Protein AF-A0A316PFB1-F1 (afdb_monomer)

Foldseek 3Di:
DDDFDKDKDFLVNDDPVRLVVVLVCCCVPVVDDSVVDDSNGDIDIGGDDPVVLLVLLVLLLVLLVVCCVDPVQVVQKWFWDQDPPRAIETEPDPDPPPDPDGDIFGWADLVVSCVSSVHDSVVSVVCVVQVLFRWHWHPPPPDTDIITTSVVSSVSSVCVSVVVDDGDDPD

Secondary structure (DSSP, 8-state):
-PPPPEEEEEGGGS-HHHHHHHHHHHHHHH---GGGS-GGG-EEEEEPP-HHHHHHHHHHHHHHHHHHHSGGGGGGEEEEEE-GGG-EEEES-S--TT-SSPEEEEEE-HHHHHHHHT--HHHHHHHHHTT-S-EEEE--TTS--EEEEHHHHHHHHHHHHHT--------

pLDDT: mean 78.07, std 15.62, range [34.88, 95.88]

Structure (mmCIF, N/CA/C/O backbone):
data_AF-A0A316PFB1-F1
#
_entry.id   AF-A0A316PFB1-F1
#
loop_
_atom_site.group_PDB
_atom_site.id
_atom_site.type_symbol
_atom_site.label_atom_id
_atom_site.label_alt_id
_atom_site.label_comp_id
_atom_site.label_asym_id
_atom_site.label_entity_id
_atom_site.label_seq_id
_atom_site.pdbx_PDB_ins_code
_atom_site.Cartn_x
_atom_site.Cartn_y
_atom_site.Cartn_z
_atom_site.occupancy
_atom_site.B_iso_or_equiv
_atom_site.auth_seq_id
_atom_site.auth_comp_id
_atom_site.auth_asym_id
_atom_site.auth_atom_id
_atom_site.pdbx_PDB_model_num
ATOM 1 N N . MET A 1 1 ? -13.666 -14.701 2.807 1.00 37.56 1 MET A N 1
ATOM 2 C CA . MET A 1 1 ? -13.358 -13.305 3.207 1.00 37.56 1 MET A CA 1
ATOM 3 C C . MET A 1 1 ? -12.615 -13.314 4.540 1.00 37.56 1 MET A C 1
ATOM 5 O O . MET A 1 1 ? -13.132 -13.877 5.495 1.00 37.56 1 MET A O 1
ATOM 9 N N . GLY A 1 2 ? -11.394 -12.777 4.620 1.00 43.19 2 GLY A N 1
ATOM 10 C CA . GLY A 1 2 ? -10.602 -12.813 5.860 1.00 43.19 2 GLY A CA 1
ATOM 11 C C . GLY A 1 2 ? -11.183 -11.894 6.939 1.00 43.19 2 GLY A C 1
ATOM 12 O O . GLY A 1 2 ? -11.304 -10.692 6.710 1.00 43.19 2 GLY A O 1
ATOM 13 N N . ARG A 1 3 ? -11.545 -12.449 8.106 1.00 51.62 3 ARG A N 1
ATOM 14 C CA . ARG A 1 3 ? -12.039 -11.681 9.262 1.00 51.62 3 ARG A CA 1
ATOM 15 C C . ARG A 1 3 ? -10.958 -10.694 9.717 1.00 51.62 3 ARG A C 1
ATOM 17 O O . ARG A 1 3 ? -9.874 -11.101 10.130 1.00 51.62 3 ARG A O 1
ATOM 24 N N . TYR A 1 4 ? -11.234 -9.394 9.622 1.00 56.56 4 TYR A N 1
ATOM 25 C CA . TYR A 1 4 ? -10.352 -8.379 10.194 1.00 56.56 4 TYR A CA 1
ATOM 26 C C . TYR A 1 4 ? -10.370 -8.494 11.720 1.00 56.56 4 TYR A C 1
ATOM 28 O O . TYR A 1 4 ? -11.440 -8.595 12.317 1.00 56.56 4 TYR A O 1
ATOM 36 N N . LYS A 1 5 ? -9.190 -8.469 12.349 1.00 69.62 5 LYS A N 1
ATOM 37 C CA . LYS A 1 5 ? -9.093 -8.319 13.803 1.00 69.62 5 LYS A CA 1
ATOM 38 C C . LYS A 1 5 ? -9.342 -6.851 14.149 1.00 69.62 5 LYS A C 1
ATOM 40 O O . LYS A 1 5 ? -8.647 -5.972 13.637 1.00 69.62 5 LYS A O 1
ATOM 45 N N . PHE A 1 6 ? -10.343 -6.606 14.978 1.00 78.75 6 PHE A N 1
ATOM 46 C CA . PHE A 1 6 ? -10.629 -5.300 15.558 1.00 78.75 6 PHE A CA 1
ATOM 47 C C . PHE A 1 6 ? -10.306 -5.357 17.042 1.00 78.75 6 PHE A C 1
ATOM 49 O O . PHE A 1 6 ? -10.546 -6.386 17.672 1.00 78.75 6 PHE A O 1
ATOM 56 N N . ASP A 1 7 ? -9.788 -4.255 17.562 1.00 79.75 7 ASP A N 1
ATOM 57 C CA . ASP A 1 7 ? -9.871 -3.963 18.984 1.00 79.75 7 ASP A CA 1
ATOM 58 C C . ASP A 1 7 ? -11.158 -3.188 19.236 1.00 79.75 7 ASP A C 1
ATOM 60 O O . ASP A 1 7 ? -11.578 -2.375 18.403 1.00 79.75 7 ASP A O 1
ATOM 64 N N . LYS A 1 8 ? -11.803 -3.503 20.355 1.00 82.69 8 LYS A N 1
ATOM 65 C CA . LYS A 1 8 ? -12.997 -2.816 20.830 1.00 82.69 8 LYS A CA 1
ATOM 66 C C . LYS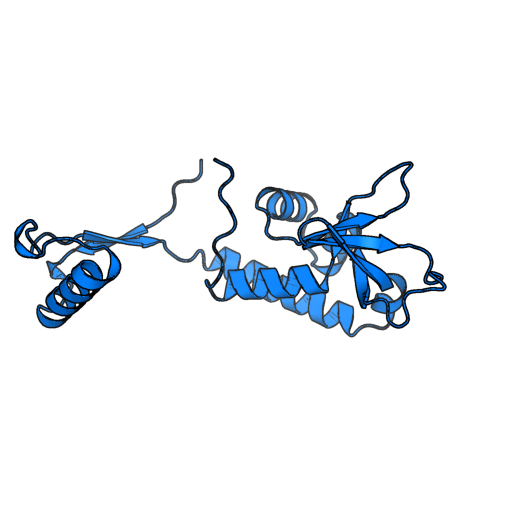 A 1 8 ? -12.623 -2.011 22.061 1.00 82.69 8 LYS A C 1
ATOM 68 O O . LYS A 1 8 ? -11.915 -2.527 22.923 1.00 82.69 8 LYS A O 1
ATOM 73 N N . PHE A 1 9 ? -13.110 -0.785 22.117 1.00 83.56 9 PHE A N 1
ATOM 74 C CA . PHE A 1 9 ? -12.953 0.116 23.244 1.00 83.56 9 PHE A CA 1
ATOM 75 C C . PHE A 1 9 ? -14.350 0.602 23.610 1.00 83.56 9 PHE A C 1
ATOM 77 O O . PHE A 1 9 ? -14.932 1.409 22.882 1.00 83.56 9 PHE A O 1
ATOM 84 N N . GLY A 1 10 ? -14.905 0.041 24.681 1.00 82.81 10 GLY A N 1
ATOM 85 C CA . GLY A 1 10 ? -16.161 0.508 25.251 1.00 82.81 10 GLY A CA 1
ATOM 86 C C . GLY A 1 10 ? -16.004 1.851 25.968 1.00 82.81 10 GLY A C 1
ATOM 87 O O . GLY A 1 10 ? -14.887 2.280 26.285 1.00 82.81 10 GLY A O 1
ATOM 88 N N . GLY A 1 11 ? -17.134 2.520 26.201 1.00 79.25 11 GLY A N 1
ATOM 89 C CA . GLY A 1 11 ? -17.213 3.814 26.875 1.00 79.25 11 GLY A CA 1
ATOM 90 C C . GLY A 1 11 ? -16.593 3.796 28.270 1.00 79.25 11 GLY A C 1
ATOM 91 O O . GLY A 1 11 ? -16.039 4.802 28.697 1.00 79.25 11 GLY A O 1
ATOM 92 N N . GLU A 1 12 ? -16.571 2.637 28.930 1.00 81.75 12 GLU A N 1
ATOM 93 C CA . GLU A 1 12 ? -15.932 2.419 30.229 1.00 81.75 12 GLU A CA 1
ATOM 94 C C . GLU A 1 12 ? -14.414 2.670 30.231 1.00 81.75 12 GLU A C 1
ATOM 96 O O . GLU A 1 12 ? -13.839 2.948 31.281 1.00 81.75 12 GLU A O 1
ATOM 101 N N . TYR A 1 13 ? -13.756 2.607 29.068 1.00 84.25 13 TYR A N 1
ATOM 102 C CA . TYR A 1 13 ? -12.321 2.883 28.928 1.00 84.25 13 TYR A CA 1
ATOM 103 C C . TYR A 1 13 ? -12.017 4.329 28.517 1.00 84.25 13 TYR A C 1
ATOM 105 O O . TYR A 1 13 ? -10.848 4.694 28.373 1.00 84.25 13 TYR A O 1
ATOM 113 N N . LEU A 1 14 ? -13.042 5.150 28.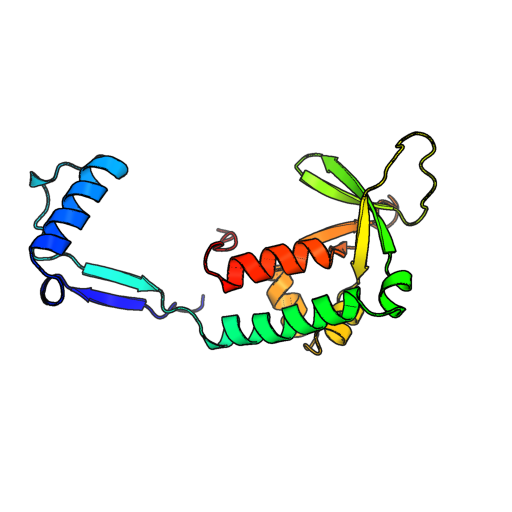277 1.00 85.06 14 LEU A N 1
ATOM 114 C CA . LEU A 1 14 ? -12.902 6.522 27.804 1.00 85.06 14 LEU A CA 1
ATOM 115 C C . LEU A 1 14 ? -13.251 7.503 28.920 1.00 85.06 14 LEU A C 1
ATOM 117 O O . LEU A 1 14 ? -14.213 7.321 29.660 1.00 85.06 14 LEU A O 1
ATOM 121 N N . SER A 1 15 ? -12.493 8.595 29.019 1.00 89.19 15 SER A N 1
ATOM 122 C CA . SER A 1 15 ? -12.863 9.675 29.930 1.00 89.19 15 SER A CA 1
ATOM 123 C C . SER A 1 15 ? -14.144 10.367 29.456 1.00 89.19 15 SER A C 1
ATOM 125 O O . SER A 1 15 ? -14.407 10.480 28.256 1.00 89.19 15 SER A O 1
ATOM 127 N N . GLU A 1 16 ? -14.907 10.928 30.392 1.00 88.81 16 GLU A N 1
ATOM 128 C CA . GLU A 1 16 ? -16.120 11.689 30.075 1.00 88.81 16 GLU A CA 1
ATOM 129 C C . GLU A 1 16 ? -15.839 12.848 29.099 1.00 88.81 16 GLU A C 1
ATOM 131 O O . GLU A 1 16 ? -16.623 13.118 28.187 1.00 88.81 16 GLU A O 1
ATOM 136 N N . SER A 1 17 ? -14.683 13.508 29.237 1.00 91.56 17 SER A N 1
ATOM 137 C CA . SER A 1 17 ? -14.243 14.565 28.320 1.00 91.56 17 SER A CA 1
ATOM 138 C C . SER A 1 17 ? -14.012 14.046 26.897 1.00 91.56 17 SER A C 1
ATOM 140 O O . SER A 1 17 ? -14.364 14.726 25.932 1.00 91.56 17 SER A O 1
ATOM 142 N N . THR A 1 18 ? -13.497 12.823 26.758 1.00 89.94 18 THR A N 1
ATOM 143 C CA . THR A 1 18 ? -13.283 12.162 25.465 1.00 89.94 18 THR A CA 1
ATOM 144 C C . THR A 1 18 ? -14.614 11.796 24.817 1.00 89.94 18 THR A C 1
ATOM 146 O O . THR A 1 18 ? -14.823 12.096 23.643 1.00 89.94 18 THR A O 1
ATOM 149 N N . ILE A 1 19 ? -15.549 11.225 25.583 1.00 90.25 19 ILE A N 1
ATOM 150 C CA . ILE A 1 19 ? -16.898 10.895 25.100 1.00 90.25 19 ILE A CA 1
ATOM 151 C C . ILE A 1 19 ? -17.621 12.166 24.627 1.00 90.25 19 ILE A C 1
ATOM 153 O O . ILE A 1 19 ? -18.188 12.183 23.533 1.00 90.25 19 ILE A O 1
ATOM 157 N N . LYS A 1 20 ? -17.540 13.265 25.394 1.00 90.12 20 LYS A N 1
ATOM 158 C CA .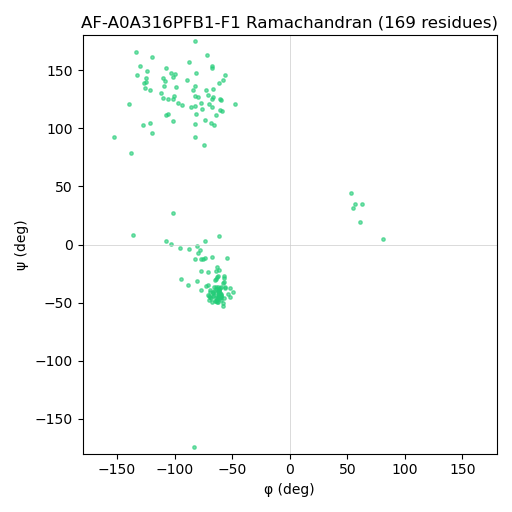 LYS A 1 20 ? -18.093 14.574 24.997 1.00 90.12 20 LYS A CA 1
ATOM 159 C C . LYS A 1 20 ? -17.467 15.097 23.701 1.00 90.12 20 LYS A C 1
ATOM 161 O O . LYS A 1 20 ? -18.198 15.601 22.849 1.00 90.12 20 LYS A O 1
ATOM 166 N N . GLY A 1 21 ? -16.150 14.962 23.543 1.00 91.38 21 GLY A N 1
ATOM 167 C CA . GLY A 1 21 ? -15.435 15.364 22.330 1.00 91.38 21 GLY A CA 1
ATOM 168 C C . GLY A 1 21 ? -15.865 14.569 21.097 1.00 91.38 21 GLY A C 1
ATOM 169 O O . GLY A 1 21 ? -16.189 15.159 20.069 1.00 91.38 21 GLY A O 1
ATOM 170 N N . ILE A 1 22 ? -15.949 13.241 21.219 1.00 90.12 22 ILE A N 1
ATOM 171 C CA . ILE A 1 22 ? -16.403 12.356 20.137 1.00 90.12 22 ILE A CA 1
ATOM 172 C C . ILE A 1 22 ? -17.848 12.677 19.748 1.00 90.12 22 ILE A C 1
ATOM 174 O O . ILE A 1 22 ? -18.150 12.806 18.563 1.00 90.12 22 ILE A O 1
ATOM 178 N N . ALA A 1 23 ? -18.736 12.851 20.730 1.00 89.75 23 ALA A N 1
ATOM 179 C CA . ALA A 1 23 ? -20.127 13.204 20.476 1.00 89.75 23 ALA A CA 1
ATOM 180 C C . ALA A 1 23 ? -20.249 14.537 19.723 1.00 89.75 23 ALA A C 1
ATOM 182 O O . ALA A 1 23 ? -20.991 14.620 18.745 1.00 89.75 23 ALA A O 1
ATOM 183 N N . ALA A 1 24 ? -19.505 15.566 20.142 1.00 90.75 24 ALA A N 1
ATOM 184 C CA . ALA A 1 24 ? -19.508 16.871 19.482 1.00 90.75 24 ALA A CA 1
ATOM 185 C C . ALA A 1 24 ? -19.017 16.787 18.028 1.00 90.75 24 ALA A C 1
ATOM 187 O O . ALA A 1 24 ? -19.644 17.362 17.136 1.00 90.75 24 ALA A O 1
ATOM 188 N N . ASP A 1 25 ? -17.940 16.036 17.780 1.00 92.56 25 ASP A N 1
ATOM 189 C CA . ASP A 1 25 ? -17.394 15.854 16.435 1.00 92.56 25 ASP A CA 1
ATOM 190 C C . ASP A 1 25 ? -18.366 15.096 15.519 1.00 92.56 25 ASP A C 1
ATOM 192 O O . ASP A 1 25 ? -18.625 15.525 14.395 1.00 92.56 25 ASP A O 1
ATOM 196 N N . LEU A 1 26 ? -18.994 14.026 16.018 1.00 90.06 26 LEU A N 1
ATOM 197 C CA . LEU A 1 26 ? -19.996 13.277 15.258 1.00 90.06 26 LEU A CA 1
ATOM 198 C C . LEU A 1 26 ? -21.253 14.106 14.976 1.00 90.06 26 LEU A C 1
ATOM 200 O O . LEU A 1 26 ? -21.766 14.055 13.862 1.00 90.06 26 LEU A O 1
ATOM 204 N N . CYS A 1 27 ? -21.736 14.909 15.928 1.00 89.31 27 CYS A N 1
ATOM 205 C CA . CYS A 1 27 ? -22.876 15.799 15.680 1.00 89.31 27 CYS A CA 1
ATOM 206 C C . CYS A 1 27 ? -22.568 16.797 14.558 1.00 89.31 27 CYS A C 1
ATOM 208 O O . CYS A 1 27 ? -23.402 17.015 13.681 1.00 89.31 27 CYS A O 1
ATOM 210 N N . LYS A 1 28 ? -21.349 17.352 14.548 1.00 90.38 28 LYS A N 1
ATOM 211 C CA . LYS A 1 28 ? -20.898 18.306 13.530 1.00 90.38 28 LYS A CA 1
ATOM 212 C C . LYS A 1 28 ? -20.689 17.655 12.160 1.00 90.38 28 LYS A C 1
ATOM 214 O O . LYS A 1 28 ? -21.140 18.193 11.155 1.00 90.38 28 LYS A O 1
ATOM 219 N N . ASN A 1 29 ? -19.993 16.520 12.114 1.00 91.38 29 ASN A N 1
ATOM 220 C CA . ASN A 1 29 ? -19.501 15.934 10.863 1.00 91.38 29 ASN A CA 1
ATOM 221 C C . ASN A 1 29 ? -20.445 14.878 10.270 1.00 91.38 29 ASN A C 1
ATOM 223 O O . ASN A 1 29 ? -20.472 14.699 9.055 1.00 91.38 29 ASN A O 1
ATOM 227 N N . ALA A 1 30 ? -21.205 14.169 11.107 1.00 85.50 30 ALA A N 1
ATOM 228 C CA . ALA A 1 30 ? -22.156 13.1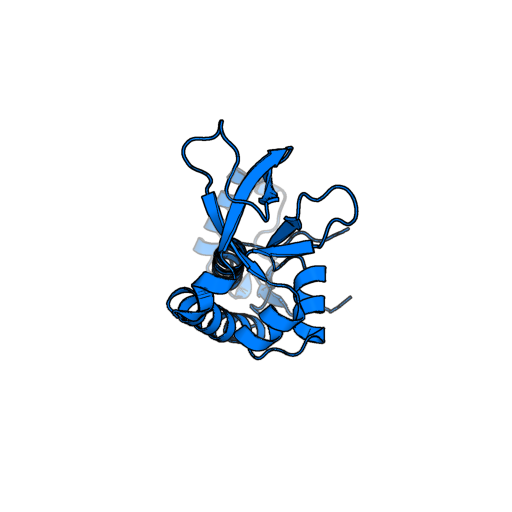39 10.684 1.00 85.50 30 ALA A CA 1
ATOM 229 C C . ALA A 1 30 ? -23.620 13.613 10.719 1.00 85.50 30 ALA A C 1
ATOM 231 O O . ALA A 1 30 ? -24.507 12.838 10.371 1.00 85.50 30 ALA A O 1
ATOM 232 N N . ASN A 1 31 ? -23.869 14.871 11.109 1.00 84.69 31 ASN A N 1
ATOM 233 C CA . ASN A 1 31 ? -25.195 15.496 11.173 1.00 84.69 31 ASN A CA 1
ATOM 234 C C . ASN A 1 31 ? -26.219 14.679 11.986 1.00 84.69 31 ASN A C 1
ATOM 236 O O . ASN A 1 31 ? -27.356 14.466 11.564 1.00 84.69 31 ASN A O 1
ATOM 240 N N . ILE A 1 32 ? -25.792 14.181 13.147 1.00 86.88 32 ILE A N 1
ATOM 241 C CA . ILE A 1 32 ? -26.645 13.422 14.066 1.00 86.88 32 ILE A CA 1
ATOM 242 C C . ILE A 1 32 ? -27.082 14.288 15.247 1.00 86.88 32 ILE A C 1
ATOM 244 O O . ILE A 1 32 ? -26.338 15.148 15.718 1.00 86.88 32 ILE A O 1
ATOM 248 N N . ASN A 1 33 ? -28.285 14.036 15.763 1.00 87.38 33 ASN A N 1
ATOM 249 C CA . ASN A 1 33 ? -28.766 14.700 16.969 1.00 87.38 33 ASN A CA 1
ATOM 250 C C . ASN A 1 33 ? -28.213 13.995 18.215 1.00 87.38 33 ASN A C 1
ATOM 252 O O . ASN A 1 33 ? -28.521 12.830 18.466 1.00 87.38 33 ASN A O 1
ATOM 256 N N . ARG A 1 34 ? -27.442 14.729 19.023 1.00 82.88 34 ARG A N 1
ATOM 257 C CA . ARG A 1 34 ? -26.816 14.236 20.257 1.00 82.88 34 ARG A CA 1
ATOM 258 C C . ARG A 1 34 ? -27.792 13.563 21.221 1.00 82.88 34 ARG A C 1
ATOM 260 O O . ARG A 1 34 ? -27.407 12.600 21.873 1.00 82.88 34 ARG A O 1
ATOM 267 N N . TYR A 1 35 ? -29.012 14.075 21.339 1.00 87.12 35 TYR A N 1
ATOM 268 C CA . TYR A 1 35 ? -29.967 13.647 22.366 1.00 87.12 35 TYR A CA 1
ATOM 269 C C . TYR A 1 35 ? -30.683 12.332 22.036 1.00 87.12 35 TYR A C 1
ATOM 271 O O . TYR A 1 35 ? -31.394 11.803 22.880 1.00 87.12 35 TYR A O 1
ATOM 279 N N . LEU A 1 36 ? -30.498 11.796 20.826 1.00 89.06 36 LEU A N 1
ATOM 280 C CA . LEU A 1 36 ? -31.111 10.534 20.403 1.00 89.06 36 LEU A CA 1
ATOM 281 C C . LEU A 1 36 ? -30.280 9.298 20.770 1.00 89.06 36 LEU A C 1
ATOM 283 O O . LEU A 1 36 ? -30.712 8.177 20.507 1.00 89.06 36 LEU A O 1
ATOM 287 N N . TYR A 1 37 ? -29.090 9.488 21.342 1.00 86.75 37 TYR A N 1
ATOM 288 C CA . TYR A 1 37 ? -28.141 8.411 21.602 1.00 86.75 37 TYR A CA 1
ATOM 289 C C . TYR A 1 37 ? -27.707 8.399 23.062 1.00 86.75 37 TYR A C 1
ATOM 291 O O . TYR A 1 37 ? -27.415 9.444 23.648 1.00 86.75 37 TYR A O 1
ATOM 299 N N . ASP A 1 38 ? -27.604 7.195 23.618 1.00 87.06 38 ASP A N 1
ATOM 300 C CA . ASP A 1 38 ? -26.937 6.971 24.891 1.00 87.06 38 ASP A CA 1
ATOM 301 C C . ASP A 1 38 ? -25.423 6.860 24.666 1.00 87.06 38 ASP A C 1
ATOM 303 O O . ASP A 1 38 ? -24.900 5.856 24.176 1.00 87.06 38 ASP A O 1
ATOM 307 N N . TRP A 1 39 ? -24.714 7.932 2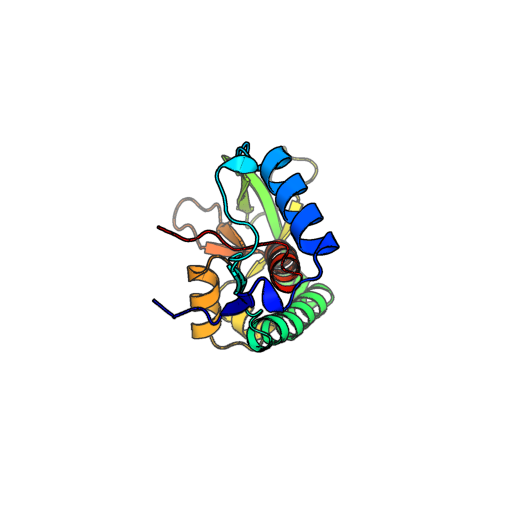5.011 1.00 85.81 39 TRP A N 1
ATOM 308 C CA . TRP A 1 39 ? -23.264 8.025 24.861 1.00 85.81 39 TRP A CA 1
ATOM 309 C C . TRP A 1 39 ? -22.491 7.219 25.911 1.00 85.81 39 TRP A C 1
ATOM 311 O O . TRP A 1 39 ? -21.288 7.022 25.734 1.00 85.81 39 TRP A O 1
ATOM 321 N N . ALA A 1 40 ? -23.148 6.733 26.972 1.00 80.56 40 ALA A N 1
ATOM 322 C CA . ALA A 1 40 ? -22.519 5.863 27.964 1.00 80.56 40 ALA A CA 1
ATOM 323 C C . ALA A 1 40 ? -22.235 4.458 27.402 1.00 80.56 40 ALA A C 1
ATOM 325 O O . ALA A 1 40 ? -21.312 3.789 27.859 1.00 80.56 40 ALA A O 1
ATOM 326 N N . VAL A 1 41 ? -22.968 4.032 26.364 1.00 84.31 41 VAL A N 1
ATOM 327 C CA . VAL A 1 41 ? -22.850 2.699 25.735 1.00 84.31 41 VAL A CA 1
ATOM 328 C C . VAL A 1 41 ? -22.054 2.754 24.417 1.00 84.31 41 VAL A C 1
ATOM 330 O O . VAL A 1 41 ? -22.242 1.952 23.501 1.00 84.31 41 VAL A O 1
ATOM 333 N N . LEU A 1 42 ? -21.155 3.731 24.282 1.00 85.88 42 LEU A N 1
ATOM 334 C CA . LEU A 1 42 ? -20.349 3.924 23.077 1.00 85.88 42 LEU A CA 1
ATOM 335 C C . LEU A 1 42 ? -19.337 2.772 22.885 1.00 85.88 42 LEU A C 1
ATOM 337 O O . LEU A 1 42 ? -18.438 2.601 23.698 1.00 85.88 42 LEU A O 1
ATOM 341 N N . ASP A 1 43 ? -19.433 2.019 21.781 1.00 87.00 43 ASP A N 1
ATOM 342 C CA . ASP A 1 43 ? -18.446 0.993 21.376 1.00 87.00 43 ASP A CA 1
ATOM 343 C C . ASP A 1 43 ? -17.636 1.487 20.169 1.00 87.00 43 ASP A C 1
ATOM 345 O O . ASP A 1 43 ? -18.155 1.606 19.052 1.00 87.00 43 ASP A O 1
ATOM 349 N N . ILE A 1 44 ? -16.345 1.755 20.375 1.00 86.50 44 ILE A N 1
ATOM 350 C CA . ILE A 1 44 ? -15.424 2.145 19.306 1.00 86.50 44 ILE A CA 1
ATOM 351 C C . ILE A 1 44 ? -14.650 0.924 18.829 1.00 86.50 44 ILE A C 1
ATOM 353 O O . ILE A 1 44 ? -13.893 0.295 19.568 1.00 86.50 44 ILE A O 1
ATOM 357 N N . ARG A 1 45 ? -14.767 0.631 17.531 1.00 85.19 45 ARG A N 1
ATOM 358 C CA . ARG A 1 45 ? -14.040 -0.469 16.890 1.00 85.19 45 ARG A CA 1
ATOM 359 C C . ARG A 1 45 ? -12.910 0.056 16.032 1.00 85.19 45 ARG A C 1
ATOM 361 O O . ARG A 1 45 ? -13.140 0.624 14.964 1.00 85.19 45 ARG A O 1
ATOM 368 N N . VAL A 1 46 ? -11.679 -0.221 16.445 1.00 76.56 46 VAL A N 1
ATOM 369 C CA . VAL A 1 46 ? -10.483 0.147 15.686 1.00 76.56 46 VAL A CA 1
ATOM 370 C C . VAL A 1 46 ? -9.904 -1.098 15.040 1.00 76.56 46 VAL A C 1
ATOM 372 O O . VAL A 1 46 ? -9.617 -2.108 15.680 1.00 76.56 46 VAL A O 1
ATOM 375 N N . LYS A 1 47 ? -9.724 -1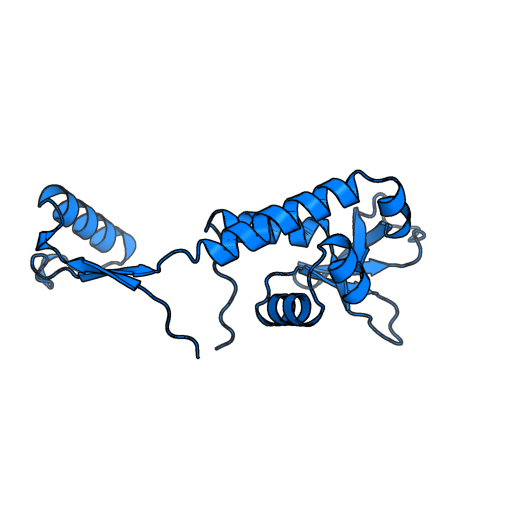.053 13.723 1.00 76.69 47 LYS A N 1
ATOM 376 C CA . LYS A 1 47 ? -9.096 -2.155 12.998 1.00 76.69 47 LYS A CA 1
ATOM 377 C C . LYS A 1 47 ? -7.627 -2.254 13.399 1.00 76.69 47 LYS A C 1
ATOM 379 O O . LYS A 1 47 ? -6.880 -1.295 13.202 1.00 76.69 47 LYS A O 1
ATOM 384 N N . ARG A 1 48 ? -7.179 -3.429 13.860 1.00 65.88 48 ARG A N 1
ATOM 385 C CA . ARG A 1 48 ? -5.753 -3.647 14.130 1.00 65.88 48 ARG A CA 1
ATOM 386 C C . ARG A 1 48 ? -4.956 -3.452 12.849 1.00 65.88 48 ARG A C 1
ATOM 388 O O . ARG A 1 48 ? -5.189 -4.118 11.834 1.00 65.88 48 ARG A O 1
ATOM 395 N N . ALA A 1 49 ? -3.973 -2.560 12.909 1.00 61.34 49 ALA A N 1
ATOM 396 C CA . ALA A 1 49 ? -2.981 -2.444 11.859 1.00 61.34 49 ALA A CA 1
ATOM 397 C C . ALA A 1 49 ? -2.226 -3.775 11.739 1.00 61.34 49 ALA A C 1
ATOM 399 O O . ALA A 1 49 ? -1.658 -4.280 12.708 1.00 61.34 49 ALA A O 1
ATOM 400 N N . HIS A 1 50 ? -2.197 -4.361 10.541 1.00 65.00 50 HIS A N 1
ATOM 401 C CA . HIS A 1 50 ? -1.467 -5.602 10.309 1.00 65.00 50 HIS A CA 1
ATOM 402 C C . HIS A 1 50 ? 0.042 -5.296 10.275 1.00 65.00 50 HIS A C 1
ATOM 404 O O . HIS A 1 50 ? 0.611 -5.076 9.204 1.00 65.00 50 HIS A O 1
ATOM 410 N N . LYS A 1 51 ? 0.701 -5.263 11.446 1.00 57.69 51 LYS A N 1
ATOM 411 C CA . LYS A 1 51 ? 2.132 -4.914 11.611 1.00 57.69 51 LYS A CA 1
ATOM 412 C C . LYS A 1 51 ? 3.028 -5.694 10.639 1.00 57.69 51 LYS A C 1
ATOM 414 O O . LYS A 1 51 ? 3.879 -5.109 9.977 1.00 57.69 51 LYS A O 1
ATOM 419 N N . GLY A 1 52 ? 2.733 -6.983 10.437 1.00 57.03 52 GLY A N 1
ATOM 420 C CA . GLY A 1 52 ? 3.434 -7.831 9.467 1.00 57.03 52 GLY A CA 1
ATOM 421 C C . GLY A 1 52 ? 3.270 -7.417 7.995 1.00 57.03 52 GLY A C 1
ATOM 422 O O . GLY A 1 52 ? 4.190 -7.620 7.217 1.00 57.03 52 GLY A O 1
ATOM 423 N N . GLN A 1 53 ? 2.152 -6.801 7.589 1.00 61.22 53 GLN A N 1
ATOM 424 C CA . GLN A 1 53 ? 2.009 -6.263 6.225 1.00 61.22 53 GLN A CA 1
ATOM 425 C C . GLN A 1 53 ? 2.768 -4.940 6.076 1.00 61.22 53 GLN A C 1
ATOM 427 O O . GLN A 1 53 ? 3.444 -4.744 5.072 1.00 61.22 53 GLN A O 1
ATOM 432 N N . ARG A 1 54 ? 2.743 -4.070 7.097 1.00 61.22 54 ARG A N 1
ATOM 433 C CA . ARG A 1 54 ? 3.511 -2.812 7.093 1.00 61.22 54 ARG A CA 1
ATOM 434 C C . ARG A 1 54 ? 5.024 -3.052 7.032 1.00 61.22 54 ARG A C 1
ATOM 436 O O . ARG A 1 54 ? 5.708 -2.362 6.283 1.00 61.22 54 ARG A O 1
ATOM 443 N N . HIS A 1 55 ? 5.531 -4.058 7.750 1.00 59.56 55 HIS A N 1
ATOM 444 C CA . HIS A 1 55 ? 6.942 -4.454 7.675 1.00 59.56 55 HIS A CA 1
ATOM 445 C C . HIS A 1 55 ? 7.310 -5.038 6.302 1.00 59.56 55 HIS A C 1
ATOM 447 O O . HIS A 1 55 ? 8.355 -4.708 5.751 1.00 59.56 55 HIS A O 1
ATOM 453 N N . ARG A 1 56 ? 6.436 -5.863 5.703 1.00 67.44 56 ARG A N 1
ATOM 454 C CA . ARG A 1 56 ? 6.656 -6.408 4.347 1.00 67.44 56 ARG A CA 1
ATOM 455 C C . ARG A 1 56 ? 6.757 -5.308 3.291 1.00 67.44 56 ARG A C 1
ATOM 457 O O . ARG A 1 56 ? 7.567 -5.425 2.372 1.00 67.44 56 ARG A O 1
ATOM 464 N N . PHE A 1 57 ? 5.965 -4.244 3.421 1.00 83.81 57 PHE A N 1
ATOM 465 C CA . PHE A 1 57 ? 6.072 -3.092 2.529 1.00 83.81 57 PHE A CA 1
ATOM 466 C C . PHE A 1 57 ? 7.321 -2.260 2.795 1.00 83.81 57 PHE A C 1
ATOM 468 O O . PHE A 1 57 ? 7.899 -1.789 1.832 1.00 83.81 57 PHE A O 1
ATOM 475 N N . ALA A 1 58 ? 7.770 -2.106 4.045 1.00 85.19 58 ALA A N 1
ATOM 476 C CA . ALA A 1 58 ? 8.971 -1.327 4.355 1.00 85.19 58 ALA A CA 1
ATOM 477 C C . ALA A 1 58 ? 10.217 -1.849 3.620 1.00 85.19 58 ALA A C 1
ATOM 479 O O . ALA A 1 58 ? 10.841 -1.089 2.891 1.00 85.19 58 ALA A O 1
ATOM 480 N N . ASP A 1 59 ? 10.498 -3.146 3.744 1.00 88.94 59 ASP A N 1
ATOM 481 C CA . ASP A 1 59 ? 11.614 -3.814 3.056 1.00 88.94 59 ASP A CA 1
ATOM 482 C C . ASP A 1 59 ? 11.460 -3.754 1.525 1.00 88.94 59 ASP A C 1
ATOM 484 O O . ASP A 1 59 ? 12.403 -3.453 0.804 1.00 88.94 59 ASP A O 1
ATOM 488 N N . SER A 1 60 ? 10.240 -3.943 1.009 1.00 91.44 60 SER A N 1
ATOM 489 C CA . SER A 1 60 ? 10.012 -3.897 -0.444 1.00 91.44 60 SER A CA 1
ATOM 490 C C . SER A 1 60 ? 10.128 -2.476 -1.013 1.00 91.44 60 SER A C 1
ATOM 492 O O . SER A 1 60 ? 10.601 -2.320 -2.128 1.00 91.44 60 SER A O 1
ATOM 494 N N . ILE A 1 61 ? 9.716 -1.447 -0.261 1.00 93.25 61 ILE A N 1
ATOM 495 C CA . ILE A 1 61 ? 9.899 -0.034 -0.631 1.00 93.25 61 ILE A CA 1
ATOM 496 C C . ILE A 1 61 ? 11.390 0.283 -0.697 1.00 93.25 61 ILE A C 1
ATOM 498 O O . ILE A 1 61 ? 11.832 0.783 -1.721 1.00 93.25 61 ILE A O 1
ATOM 502 N N . GLN A 1 62 ? 12.150 -0.079 0.340 1.00 93.75 62 GLN A N 1
ATOM 503 C CA . GLN A 1 62 ? 13.589 0.167 0.383 1.00 93.75 62 GLN A CA 1
ATOM 504 C C . GLN A 1 62 ? 14.301 -0.475 -0.813 1.00 93.75 62 GLN A C 1
ATOM 506 O O . GLN A 1 62 ? 15.068 0.189 -1.493 1.00 93.75 62 GLN A O 1
ATOM 511 N N . ARG A 1 63 ? 13.990 -1.738 -1.134 1.00 94.62 63 ARG A N 1
ATOM 512 C CA . ARG A 1 63 ? 14.574 -2.422 -2.301 1.00 94.62 63 ARG A CA 1
ATOM 513 C C . ARG A 1 63 ? 14.230 -1.752 -3.629 1.00 94.62 63 ARG A C 1
ATOM 515 O O . ARG A 1 63 ? 15.077 -1.701 -4.511 1.00 94.62 63 ARG A O 1
ATOM 522 N N . LEU A 1 64 ? 13.001 -1.255 -3.782 1.00 95.38 64 LEU A N 1
ATOM 523 C CA . LEU A 1 64 ? 12.595 -0.529 -4.987 1.00 95.38 64 LEU A CA 1
ATOM 524 C C . LEU A 1 64 ? 13.301 0.830 -5.088 1.00 95.38 64 LEU A C 1
ATOM 526 O O . LEU A 1 64 ? 13.700 1.208 -6.179 1.00 95.38 64 LEU A O 1
ATOM 530 N N . GLU A 1 65 ? 13.483 1.540 -3.973 1.00 95.38 65 GLU A N 1
ATOM 531 C CA . GLU A 1 65 ? 14.231 2.805 -3.928 1.00 95.38 65 GLU A CA 1
ATOM 532 C C . GLU A 1 65 ? 15.708 2.589 -4.267 1.00 95.38 65 GLU A C 1
ATOM 534 O O . GLU A 1 65 ? 16.219 3.231 -5.177 1.00 95.38 65 GLU A O 1
ATOM 539 N N . THR A 1 66 ? 16.358 1.603 -3.644 1.00 95.88 66 THR A N 1
ATOM 540 C CA . THR A 1 66 ? 17.739 1.223 -3.977 1.00 95.88 66 THR A CA 1
ATOM 541 C C . THR A 1 66 ? 17.876 0.781 -5.433 1.00 95.88 66 THR A C 1
ATOM 543 O O . THR A 1 66 ? 18.878 1.073 -6.078 1.00 95.88 66 THR A O 1
ATOM 546 N N . PHE A 1 67 ? 16.874 0.086 -5.980 1.00 95.56 67 PHE A N 1
ATOM 547 C CA . PHE A 1 67 ? 16.863 -0.259 -7.397 1.00 95.56 67 PHE A CA 1
ATOM 548 C C . PHE A 1 67 ? 16.840 0.988 -8.283 1.00 95.56 67 PHE A C 1
ATOM 550 O O . PHE A 1 67 ? 17.634 1.038 -9.214 1.00 95.56 67 PHE A O 1
ATOM 557 N N . LEU A 1 68 ? 16.000 1.987 -7.986 1.00 93.12 68 LEU A N 1
ATOM 558 C CA . LEU A 1 68 ? 15.924 3.235 -8.760 1.00 93.12 68 LEU A CA 1
ATOM 559 C C . LEU A 1 68 ? 17.229 4.044 -8.744 1.00 93.12 68 LEU A C 1
ATOM 561 O O . LEU A 1 68 ? 17.496 4.780 -9.686 1.00 93.12 68 LEU A O 1
ATOM 565 N N . GLU A 1 69 ? 18.032 3.907 -7.692 1.00 93.12 69 GLU A N 1
ATOM 566 C CA . GLU A 1 69 ? 19.355 4.535 -7.578 1.00 93.12 69 GLU A CA 1
ATOM 567 C C . GLU A 1 69 ? 20.458 3.734 -8.291 1.00 93.12 69 GLU A C 1
ATOM 569 O O . GLU A 1 69 ? 21.572 4.225 -8.472 1.00 93.12 69 GLU A O 1
ATOM 574 N N . SER A 1 70 ? 20.176 2.491 -8.692 1.00 93.56 70 SER A N 1
ATOM 575 C CA . SER A 1 70 ? 21.160 1.624 -9.337 1.00 93.56 70 SER A CA 1
ATOM 576 C C . SER A 1 70 ? 21.295 1.929 -10.836 1.00 93.56 70 SER A C 1
ATOM 578 O O . SER A 1 70 ? 20.289 2.205 -11.489 1.00 93.56 70 SER A O 1
ATOM 580 N N . PRO A 1 71 ? 22.490 1.759 -11.438 1.00 91.19 71 PRO A N 1
ATOM 581 C CA . PRO A 1 71 ? 22.678 1.921 -12.887 1.00 91.19 71 PRO A CA 1
ATOM 582 C C . PRO A 1 71 ? 21.765 1.013 -13.719 1.00 91.19 71 PRO A C 1
ATOM 584 O O . PRO A 1 71 ? 21.356 1.355 -14.822 1.00 91.19 71 PRO A O 1
ATOM 587 N N . LYS A 1 72 ? 21.395 -0.146 -13.162 1.00 89.75 72 LYS A N 1
ATOM 588 C CA . LYS A 1 72 ? 20.492 -1.103 -13.801 1.00 89.75 72 LYS A CA 1
ATOM 589 C C . LYS A 1 72 ? 19.085 -0.537 -14.014 1.00 89.75 72 LYS A C 1
ATOM 591 O O . LYS A 1 72 ? 18.374 -1.032 -14.881 1.00 89.75 72 LYS A O 1
ATOM 596 N N . ALA A 1 73 ? 18.669 0.477 -13.252 1.00 89.50 73 ALA A N 1
ATOM 597 C CA . ALA A 1 73 ? 17.374 1.121 -13.447 1.00 89.50 73 ALA A CA 1
ATOM 598 C C . ALA A 1 73 ? 17.227 1.692 -14.860 1.00 89.50 73 ALA A C 1
ATOM 600 O O . ALA A 1 73 ? 16.139 1.619 -15.423 1.00 89.50 73 ALA A O 1
ATOM 601 N N . ASP A 1 74 ? 18.315 2.171 -15.469 1.00 87.44 74 ASP A N 1
ATOM 602 C CA . ASP A 1 74 ? 18.282 2.795 -16.792 1.00 87.44 74 ASP A CA 1
ATOM 603 C C . ASP A 1 74 ? 17.697 1.878 -17.876 1.00 87.44 74 ASP A C 1
ATOM 605 O O . ASP A 1 74 ? 16.988 2.355 -18.760 1.00 87.44 74 ASP A O 1
ATOM 609 N N . GLU A 1 75 ? 17.893 0.560 -17.755 1.00 87.94 75 GLU A N 1
ATOM 610 C CA . GLU A 1 75 ? 17.329 -0.460 -18.656 1.00 87.94 75 GLU A CA 1
ATOM 611 C C . GLU A 1 75 ? 15.789 -0.517 -18.629 1.00 87.94 75 GLU A C 1
ATOM 613 O O . GLU A 1 75 ? 15.166 -1.053 -19.543 1.00 87.94 75 GLU A O 1
ATOM 618 N N . TYR A 1 76 ? 15.164 0.023 -17.581 1.00 87.25 76 TYR A N 1
ATOM 619 C CA . TYR A 1 76 ? 13.719 -0.037 -17.336 1.00 87.25 76 TYR A CA 1
ATOM 620 C C . TYR A 1 76 ? 13.026 1.306 -17.577 1.00 87.25 76 TYR A C 1
ATOM 622 O O . T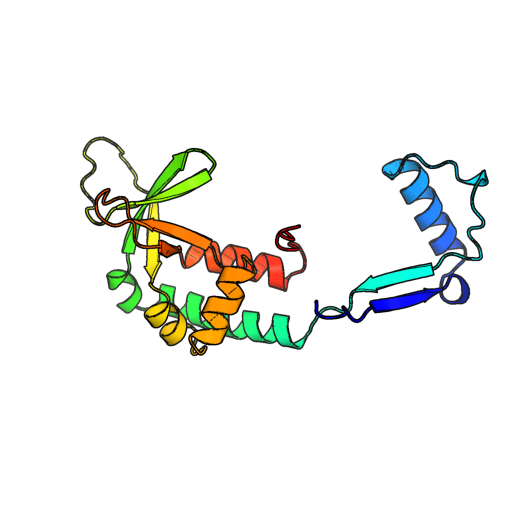YR A 1 76 ? 11.819 1.423 -17.331 1.00 87.25 76 TYR A O 1
ATOM 630 N N . LYS A 1 77 ? 13.771 2.324 -18.027 1.00 86.94 77 LYS A N 1
ATOM 631 C CA . LYS A 1 77 ? 13.228 3.645 -18.343 1.00 86.94 77 LYS A CA 1
ATOM 632 C C . LYS A 1 77 ? 12.299 3.560 -19.544 1.00 86.94 77 LYS A C 1
ATOM 634 O O . LYS A 1 77 ? 12.669 3.094 -20.616 1.00 86.94 77 LYS A O 1
ATOM 639 N N . VAL A 1 78 ? 11.093 4.078 -19.365 1.00 81.88 78 VAL A N 1
ATOM 640 C CA . VAL A 1 78 ? 10.094 4.212 -20.420 1.00 81.88 78 VAL A CA 1
ATOM 641 C C . VAL A 1 78 ? 9.503 5.612 -20.395 1.00 81.88 78 VAL A C 1
ATOM 643 O O . VAL A 1 78 ? 9.328 6.224 -19.335 1.00 81.88 78 VAL A O 1
ATOM 646 N N . ALA A 1 79 ? 9.172 6.121 -21.578 1.00 79.94 79 ALA A N 1
ATOM 647 C CA . ALA A 1 79 ? 8.424 7.358 -21.692 1.00 79.94 79 ALA A CA 1
ATOM 648 C C . ALA A 1 79 ? 6.971 7.102 -21.275 1.00 79.94 79 ALA A C 1
ATOM 650 O O . ALA A 1 79 ? 6.340 6.132 -21.705 1.00 79.94 79 ALA A O 1
ATOM 651 N N . ALA A 1 80 ? 6.429 7.979 -20.437 1.00 77.00 80 ALA A N 1
ATOM 652 C CA . ALA A 1 80 ? 5.056 7.910 -19.981 1.00 77.00 80 ALA A CA 1
ATOM 653 C C . ALA A 1 80 ? 4.306 9.211 -20.252 1.00 77.00 80 ALA A C 1
ATOM 655 O O . ALA A 1 80 ? 4.816 10.319 -20.071 1.00 77.00 80 ALA A O 1
ATOM 656 N N . ARG A 1 81 ? 3.029 9.059 -20.610 1.00 74.19 81 ARG A N 1
ATOM 657 C CA . ARG A 1 81 ? 2.080 10.165 -20.736 1.00 74.19 81 ARG A CA 1
ATOM 658 C C . ARG A 1 81 ? 0.864 9.921 -19.859 1.00 74.19 81 ARG A C 1
ATOM 660 O O . ARG A 1 81 ? 0.430 8.784 -19.640 1.00 74.19 81 ARG A O 1
ATOM 667 N N . LYS A 1 82 ? 0.275 11.009 -19.371 1.00 66.81 82 LYS A N 1
ATOM 668 C CA . LYS A 1 82 ? -1.031 10.968 -18.721 1.00 66.81 82 LYS A CA 1
ATOM 669 C C . LYS A 1 82 ? -2.105 10.773 -19.798 1.00 66.81 82 LYS A C 1
ATOM 671 O O . LYS A 1 82 ? -2.377 11.681 -20.571 1.00 66.81 82 LYS A O 1
ATOM 676 N N . GLY A 1 83 ? -2.681 9.580 -19.868 1.00 61.59 83 GLY A N 1
ATOM 677 C CA . GLY A 1 83 ? -3.817 9.266 -20.730 1.00 61.59 83 GLY A CA 1
ATOM 678 C C . GLY A 1 83 ? -5.162 9.662 -20.109 1.00 61.59 83 GLY A C 1
ATOM 679 O O . G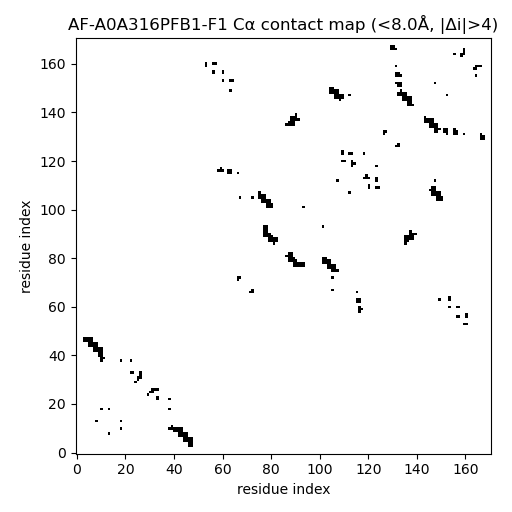LY A 1 83 ? -5.237 10.254 -19.026 1.00 61.59 83 GLY A O 1
ATOM 680 N N . TYR A 1 84 ? -6.250 9.294 -20.790 1.00 48.34 84 TYR A N 1
ATOM 681 C CA . TYR A 1 84 ? -7.621 9.515 -20.320 1.00 48.34 84 TYR A CA 1
ATOM 682 C C . TYR A 1 84 ? -7.873 8.890 -18.933 1.00 48.34 84 TYR A C 1
ATOM 684 O O . TYR A 1 84 ? -7.335 7.835 -18.587 1.00 48.34 84 TYR A O 1
ATOM 692 N N . GLN A 1 85 ? -8.717 9.544 -18.124 1.00 49.03 85 GLN A N 1
ATOM 693 C CA . GLN A 1 85 ? -9.128 9.084 -16.785 1.00 49.03 85 GLN A CA 1
ATOM 694 C C . GLN A 1 85 ? -7.967 8.830 -15.794 1.00 49.03 85 GLN A C 1
ATOM 696 O O . GLN A 1 85 ? -8.042 7.923 -14.964 1.00 49.03 85 GLN A O 1
ATOM 701 N N . ASN A 1 86 ? -6.887 9.621 -15.856 1.00 55.09 86 ASN A N 1
ATOM 702 C CA . ASN A 1 86 ? -5.688 9.473 -15.007 1.00 55.09 86 ASN A CA 1
ATOM 703 C C . ASN A 1 86 ? -4.950 8.126 -15.164 1.00 55.09 86 ASN A C 1
ATOM 705 O O . ASN A 1 86 ? -4.173 7.736 -14.284 1.00 55.09 86 ASN A O 1
ATOM 709 N N . ARG A 1 87 ? -5.171 7.403 -16.268 1.00 61.19 87 ARG A N 1
ATOM 710 C CA . ARG A 1 87 ? -4.391 6.205 -16.593 1.00 61.19 87 ARG A CA 1
ATOM 711 C C . ARG A 1 87 ? -3.102 6.612 -17.290 1.00 61.19 87 ARG A C 1
ATOM 713 O O . ARG A 1 87 ? -3.127 7.430 -18.200 1.00 61.19 87 ARG A O 1
ATOM 720 N N . MET A 1 88 ? -1.982 6.053 -16.859 1.00 67.81 88 MET A N 1
ATOM 721 C CA . MET A 1 88 ? -0.701 6.261 -17.526 1.00 67.81 88 MET A CA 1
ATOM 722 C C . MET A 1 88 ? -0.585 5.318 -18.727 1.00 67.81 88 MET A C 1
ATOM 724 O O . MET A 1 88 ? -0.944 4.141 -18.619 1.00 67.81 88 MET A O 1
ATOM 728 N N . ILE A 1 89 ? -0.109 5.846 -19.852 1.00 71.31 89 ILE A N 1
ATOM 729 C CA . ILE A 1 89 ? 0.209 5.083 -21.065 1.00 71.31 89 ILE A CA 1
ATOM 730 C C . ILE A 1 89 ? 1.725 5.126 -21.231 1.00 71.31 89 ILE A C 1
ATOM 732 O O . ILE A 1 89 ? 2.316 6.202 -21.111 1.00 71.31 89 ILE A O 1
ATOM 736 N N . LEU A 1 90 ? 2.330 3.959 -21.444 1.00 70.31 90 LEU A N 1
ATOM 737 C CA . LEU A 1 90 ? 3.772 3.804 -21.629 1.00 70.31 90 LEU A CA 1
ATOM 738 C C . LEU A 1 90 ? 4.091 3.637 -23.113 1.00 70.31 90 LEU A C 1
ATOM 740 O O . LEU A 1 90 ? 3.326 2.987 -23.828 1.00 70.31 90 LEU A O 1
ATOM 744 N N . PHE A 1 91 ? 5.222 4.188 -23.542 1.00 67.88 91 PHE A N 1
ATOM 745 C CA . PHE A 1 91 ? 5.719 4.104 -24.911 1.00 67.88 91 PHE A CA 1
ATOM 746 C C . PHE A 1 91 ? 7.149 3.557 -24.909 1.00 67.88 91 PHE A C 1
ATOM 748 O O . PHE A 1 91 ? 7.984 3.988 -24.111 1.00 67.88 91 PHE A O 1
ATOM 755 N N . ASN A 1 92 ? 7.418 2.603 -25.804 1.00 55.72 92 ASN A N 1
ATOM 756 C CA . ASN A 1 92 ? 8.738 1.983 -25.960 1.00 55.72 92 ASN A CA 1
ATOM 757 C C . ASN A 1 92 ? 9.736 2.886 -26.710 1.00 55.72 92 ASN A C 1
ATOM 759 O O . ASN A 1 92 ? 10.942 2.725 -26.557 1.00 55.72 92 ASN A O 1
ATOM 763 N N . THR A 1 93 ? 9.251 3.834 -27.514 1.00 52.44 93 THR A N 1
ATOM 764 C CA . THR A 1 93 ? 10.074 4.784 -28.272 1.00 52.44 93 THR A CA 1
ATOM 765 C C . THR A 1 93 ? 9.931 6.188 -27.691 1.00 52.44 93 THR A C 1
ATOM 767 O O . THR A 1 93 ? 8.824 6.707 -27.578 1.00 52.44 93 THR A O 1
ATOM 770 N N . ILE A 1 94 ? 11.061 6.816 -27.348 1.00 50.94 94 ILE A N 1
ATOM 771 C CA . ILE A 1 94 ? 11.140 8.193 -26.811 1.00 50.94 94 ILE A CA 1
ATOM 772 C C . ILE A 1 94 ? 10.732 9.248 -27.866 1.00 50.94 94 ILE A C 1
ATOM 774 O O . ILE A 1 94 ? 10.476 10.401 -27.531 1.00 50.94 94 ILE A O 1
ATOM 778 N N . PHE A 1 95 ? 10.591 8.859 -29.134 1.00 48.31 95 PHE A N 1
ATOM 779 C CA . PHE A 1 95 ? 10.182 9.750 -30.216 1.00 48.31 95 PHE A CA 1
ATOM 780 C C . PHE A 1 95 ? 8.662 9.912 -30.256 1.00 48.31 95 PHE A C 1
ATOM 782 O O . PHE A 1 95 ? 7.935 9.133 -30.867 1.00 48.31 95 PHE A O 1
ATOM 789 N N . CYS A 1 96 ? 8.180 10.939 -29.570 1.00 46.81 96 CYS A N 1
ATOM 790 C CA . CYS A 1 96 ? 6.914 11.583 -29.883 1.00 46.81 96 CYS A CA 1
ATOM 791 C C . CYS A 1 96 ? 7.255 13.039 -30.197 1.00 46.81 96 CYS A C 1
ATOM 793 O O . CYS A 1 96 ? 7.391 13.843 -29.280 1.00 46.81 96 CYS A O 1
ATOM 795 N N . ASP A 1 97 ? 7.403 13.364 -31.481 1.00 49.56 97 ASP A N 1
ATOM 796 C CA . ASP A 1 97 ? 7.926 14.642 -31.998 1.00 49.56 97 ASP A CA 1
ATOM 797 C C . ASP A 1 97 ? 7.114 15.903 -31.617 1.00 49.56 97 ASP A C 1
ATOM 799 O O . ASP A 1 97 ? 7.407 16.990 -32.099 1.00 49.56 97 ASP A O 1
ATOM 803 N N . ASN A 1 98 ? 6.104 15.803 -30.744 1.00 53.06 98 ASN A N 1
ATOM 804 C CA . ASN A 1 98 ? 5.201 16.906 -30.396 1.00 53.06 98 ASN A CA 1
ATOM 805 C C . ASN A 1 98 ? 4.892 17.057 -28.893 1.00 53.06 98 ASN A C 1
ATOM 807 O O . ASN A 1 98 ? 4.015 17.846 -28.543 1.00 53.06 98 ASN A O 1
ATOM 811 N N . ASP A 1 99 ? 5.561 16.328 -27.993 1.00 52.72 99 ASP A N 1
ATOM 812 C CA . ASP A 1 99 ? 5.396 16.528 -26.543 1.00 52.72 99 ASP A CA 1
ATOM 813 C C . ASP A 1 99 ? 6.767 16.870 -25.937 1.00 52.72 99 ASP A C 1
ATOM 815 O O . ASP A 1 99 ? 7.622 15.989 -25.846 1.00 52.72 99 ASP A O 1
ATOM 819 N N . PRO A 1 100 ? 7.038 18.139 -25.577 1.00 53.62 100 PRO A N 1
ATOM 820 C CA . PRO A 1 100 ? 8.404 18.580 -25.323 1.00 53.62 100 PRO A CA 1
ATOM 821 C C . PRO A 1 100 ? 9.056 17.857 -24.140 1.00 53.62 100 PRO A C 1
ATOM 823 O O . PRO A 1 100 ? 10.276 17.707 -24.147 1.00 53.62 100 PRO A O 1
ATOM 826 N N . HIS A 1 101 ? 8.296 17.386 -23.140 1.00 58.69 101 HIS A N 1
ATOM 827 C CA . HIS A 1 101 ? 8.834 16.763 -21.919 1.00 58.69 101 HIS A CA 1
ATOM 828 C C . HIS A 1 101 ? 8.025 15.510 -21.507 1.00 58.69 101 HIS A C 1
ATOM 830 O O . HIS A 1 101 ? 7.193 15.588 -20.594 1.00 58.69 101 HIS A O 1
ATOM 836 N N . PRO A 1 102 ? 8.227 14.340 -22.147 1.00 66.62 102 PRO A N 1
ATOM 837 C CA . PRO A 1 102 ? 7.613 13.097 -21.687 1.00 66.62 102 PRO A CA 1
ATOM 838 C C . PRO A 1 102 ? 8.095 12.760 -20.270 1.00 66.62 102 PRO A C 1
ATOM 840 O O . PRO A 1 102 ? 9.271 12.910 -19.938 1.00 66.62 102 PRO A O 1
ATOM 843 N N . LEU A 1 103 ? 7.182 12.295 -19.415 1.00 77.25 103 LEU A N 1
ATOM 844 C CA . LEU A 1 103 ? 7.528 11.936 -18.043 1.00 77.25 103 LEU A CA 1
ATOM 845 C C . LEU A 1 103 ? 8.252 10.589 -18.075 1.00 77.25 103 LEU A C 1
ATOM 847 O O . LEU A 1 103 ? 7.677 9.592 -18.504 1.00 77.25 103 LEU A O 1
ATOM 851 N N . ILE A 1 104 ? 9.515 10.554 -17.659 1.00 83.25 104 ILE A N 1
ATOM 852 C CA . ILE A 1 104 ? 10.299 9.315 -17.634 1.00 83.25 104 ILE A CA 1
ATOM 853 C C . ILE A 1 104 ? 9.966 8.554 -16.350 1.00 83.25 104 ILE A C 1
ATOM 855 O O . ILE A 1 104 ? 10.025 9.119 -15.258 1.00 83.25 104 ILE A O 1
ATOM 859 N N . VAL A 1 105 ? 9.600 7.281 -16.489 1.00 88.00 105 VAL A N 1
ATOM 860 C CA . VAL A 1 105 ? 9.308 6.374 -15.367 1.00 88.00 105 VAL A CA 1
ATOM 861 C C . VAL A 1 105 ? 9.991 5.031 -15.570 1.00 88.00 105 VAL A C 1
ATOM 863 O O . VAL A 1 105 ? 10.380 4.693 -16.686 1.00 88.00 105 VAL A O 1
ATOM 866 N N . HIS A 1 106 ? 10.055 4.228 -14.513 1.00 90.69 106 HIS A N 1
ATOM 867 C CA . HIS A 1 106 ? 10.537 2.855 -14.585 1.00 90.69 106 HIS A CA 1
ATOM 868 C C . HIS A 1 106 ? 9.371 1.871 -14.602 1.00 90.69 106 HIS A C 1
ATOM 870 O O . HIS A 1 106 ? 8.515 1.868 -13.707 1.00 90.69 106 HIS A O 1
ATOM 876 N N . ALA A 1 107 ? 9.335 1.009 -15.617 1.00 89.81 107 ALA A N 1
ATOM 877 C CA . ALA A 1 107 ? 8.280 0.018 -15.788 1.00 89.81 107 ALA A CA 1
ATOM 878 C C . ALA A 1 107 ? 8.849 -1.401 -15.819 1.00 89.81 107 ALA A C 1
ATOM 880 O O . ALA A 1 107 ? 9.811 -1.689 -16.517 1.00 89.81 107 ALA A O 1
ATOM 881 N N . THR A 1 108 ? 8.227 -2.300 -15.059 1.00 91.00 108 THR A N 1
ATOM 882 C CA . THR A 1 108 ? 8.673 -3.694 -14.908 1.00 91.00 108 THR A CA 1
ATOM 883 C C . THR A 1 108 ? 7.518 -4.657 -15.137 1.00 91.00 108 THR A C 1
ATOM 885 O O . THR A 1 108 ? 6.349 -4.325 -14.903 1.00 91.00 108 THR A O 1
ATOM 888 N N . ASN A 1 109 ? 7.816 -5.877 -15.568 1.00 90.56 109 ASN A N 1
ATOM 889 C CA . ASN A 1 109 ? 6.848 -6.968 -15.503 1.00 90.56 109 ASN A CA 1
ATOM 890 C C . ASN A 1 109 ? 6.819 -7.607 -14.098 1.00 90.56 109 ASN A C 1
ATOM 892 O O . ASN A 1 109 ? 7.592 -7.271 -13.204 1.00 90.56 109 ASN A O 1
ATOM 896 N N . ILE A 1 110 ? 5.899 -8.552 -13.887 1.00 90.12 110 ILE A N 1
ATOM 897 C CA . ILE A 1 110 ? 5.703 -9.212 -12.585 1.00 90.12 110 ILE A CA 1
ATOM 898 C C . ILE A 1 110 ? 6.958 -9.966 -12.123 1.00 90.12 110 ILE A C 1
ATOM 900 O O . ILE A 1 110 ? 7.262 -9.961 -10.931 1.00 90.12 110 ILE A O 1
ATOM 904 N N . SER A 1 111 ? 7.670 -10.624 -13.041 1.00 90.38 111 SER A N 1
ATOM 905 C CA . SER A 1 111 ? 8.856 -11.424 -12.720 1.00 90.38 111 SER A CA 1
ATOM 906 C C . SER A 1 111 ? 10.031 -10.538 -12.307 1.00 90.38 111 SER A C 1
ATOM 908 O O . SER A 1 111 ? 10.679 -10.811 -11.300 1.00 90.38 111 SER A O 1
ATOM 910 N N . GLU A 1 112 ? 10.266 -9.446 -13.032 1.00 93.06 112 GLU A N 1
ATOM 911 C CA . GLU A 1 112 ? 11.289 -8.446 -12.699 1.00 93.06 112 GLU A CA 1
ATOM 912 C C . GLU A 1 112 ? 10.974 -7.759 -11.372 1.00 93.06 112 GLU A C 1
ATOM 914 O O . GLU A 1 112 ? 11.826 -7.675 -10.491 1.00 93.06 112 GLU A O 1
ATOM 919 N N . PHE A 1 113 ? 9.720 -7.346 -11.174 1.00 93.62 113 PHE A N 1
ATOM 920 C CA . PHE A 1 113 ? 9.285 -6.727 -9.926 1.00 93.62 113 PHE A CA 1
ATOM 921 C C . PHE A 1 113 ? 9.447 -7.675 -8.726 1.00 93.62 113 PHE A C 1
ATOM 923 O O . PHE A 1 113 ? 9.870 -7.267 -7.639 1.00 93.62 113 PHE A O 1
ATOM 930 N N . ALA A 1 114 ? 9.138 -8.961 -8.914 1.00 93.19 114 ALA A N 1
ATOM 931 C CA . ALA A 1 114 ? 9.374 -10.009 -7.927 1.00 93.19 114 ALA A CA 1
ATOM 932 C C . ALA A 1 114 ? 10.869 -10.152 -7.597 1.00 93.19 114 ALA A C 1
ATOM 934 O O . ALA A 1 114 ? 11.221 -10.221 -6.418 1.00 93.19 114 ALA A O 1
ATOM 935 N N . ALA A 1 115 ? 11.741 -10.127 -8.609 1.00 93.38 115 ALA A N 1
ATOM 936 C CA . ALA A 1 115 ? 13.189 -10.192 -8.430 1.00 93.38 115 ALA A CA 1
ATOM 937 C C . ALA A 1 115 ? 13.733 -8.974 -7.664 1.00 93.38 115 ALA A C 1
ATOM 939 O O . ALA A 1 115 ? 14.426 -9.154 -6.665 1.00 93.38 115 ALA A O 1
ATOM 940 N N . ILE A 1 116 ? 13.348 -7.753 -8.053 1.00 93.81 116 ILE A N 1
ATOM 941 C CA . ILE A 1 116 ? 13.778 -6.506 -7.394 1.00 93.81 116 ILE A CA 1
ATOM 942 C C . ILE A 1 116 ? 13.348 -6.492 -5.923 1.00 93.81 116 ILE A C 1
ATOM 944 O O . ILE A 1 116 ? 14.137 -6.226 -5.019 1.00 93.81 116 ILE A O 1
ATOM 948 N N . THR A 1 117 ? 12.085 -6.821 -5.653 1.00 92.00 117 THR A N 1
ATOM 949 C CA . THR A 1 117 ? 11.561 -6.831 -4.279 1.00 92.00 117 THR A CA 1
ATOM 950 C C . THR A 1 117 ? 11.994 -8.064 -3.478 1.00 92.00 117 THR A C 1
ATOM 952 O O . THR A 1 117 ? 11.813 -8.097 -2.260 1.00 92.00 117 THR A O 1
ATOM 955 N N . GLY A 1 118 ? 12.556 -9.093 -4.122 1.00 90.56 118 GLY A N 1
ATOM 956 C CA . GLY A 1 118 ? 12.800 -10.429 -3.564 1.00 90.56 118 GLY A CA 1
ATOM 957 C C . GLY A 1 118 ? 11.544 -11.095 -2.994 1.00 90.56 118 GLY A C 1
ATOM 958 O O . GLY A 1 118 ? 11.607 -11.837 -2.011 1.00 90.56 118 GLY A O 1
ATOM 959 N N . ARG A 1 119 ? 10.378 -10.795 -3.571 1.00 89.50 119 ARG A N 1
ATOM 960 C CA . ARG A 1 119 ? 9.098 -11.422 -3.223 1.00 89.50 119 ARG A CA 1
ATOM 961 C C . ARG A 1 119 ? 8.773 -12.496 -4.244 1.00 89.50 119 ARG A C 1
ATOM 963 O O . ARG A 1 119 ? 9.052 -12.348 -5.424 1.00 89.50 119 ARG A O 1
ATOM 970 N N . ASN A 1 120 ? 8.119 -13.569 -3.809 1.00 90.38 120 ASN A N 1
ATOM 971 C CA . ASN A 1 120 ? 7.633 -14.560 -4.763 1.00 90.38 120 ASN A CA 1
ATOM 972 C C . ASN A 1 120 ? 6.501 -13.984 -5.635 1.00 90.38 120 ASN A C 1
ATOM 974 O O . ASN A 1 120 ? 5.741 -13.108 -5.209 1.00 90.38 120 ASN A O 1
ATOM 978 N N . ARG A 1 121 ? 6.357 -14.530 -6.845 1.00 89.31 121 ARG A N 1
ATOM 979 C CA . ARG A 1 121 ? 5.351 -14.105 -7.828 1.00 89.31 121 ARG A CA 1
ATOM 980 C C . ARG A 1 121 ? 3.927 -14.100 -7.267 1.00 89.31 121 ARG A C 1
ATOM 982 O O . ARG A 1 121 ? 3.217 -13.115 -7.426 1.00 89.31 121 ARG A O 1
ATOM 989 N N . LYS A 1 122 ? 3.558 -15.129 -6.494 1.00 88.19 122 LYS A N 1
ATOM 990 C CA . LYS A 1 122 ? 2.244 -15.235 -5.832 1.00 88.19 122 LYS A CA 1
ATOM 991 C C . LYS A 1 122 ? 1.933 -14.031 -4.935 1.00 88.19 122 LYS A C 1
ATOM 993 O O . LYS A 1 122 ? 0.788 -13.597 -4.861 1.00 88.19 122 LYS A O 1
ATOM 998 N N . THR A 1 123 ? 2.938 -13.486 -4.250 1.00 88.31 123 THR A N 1
ATOM 999 C CA . THR A 1 123 ? 2.782 -12.284 -3.419 1.00 88.31 123 THR A CA 1
ATOM 1000 C C . THR A 1 123 ? 2.546 -11.047 -4.280 1.00 88.31 123 THR A C 1
ATOM 1002 O O . THR A 1 123 ? 1.699 -10.227 -3.937 1.00 88.31 123 THR A O 1
ATOM 1005 N N . ILE A 1 124 ? 3.253 -10.920 -5.404 1.00 90.31 124 ILE A N 1
ATOM 1006 C CA . ILE A 1 124 ? 3.070 -9.802 -6.336 1.00 90.31 124 ILE A CA 1
ATOM 1007 C C . ILE A 1 124 ? 1.684 -9.859 -6.995 1.00 90.31 124 ILE A C 1
ATOM 1009 O O . ILE A 1 124 ? 0.997 -8.839 -7.054 1.00 90.31 124 ILE A O 1
ATOM 1013 N N . ASP A 1 125 ? 1.219 -11.046 -7.389 1.00 87.88 125 ASP A N 1
ATOM 1014 C CA . ASP A 1 125 ? -0.134 -11.257 -7.920 1.00 87.88 125 ASP A CA 1
ATOM 1015 C C . ASP A 1 125 ? -1.220 -10.911 -6.886 1.00 87.88 125 ASP A C 1
ATOM 1017 O O . ASP A 1 125 ? -2.199 -10.224 -7.194 1.00 87.88 125 ASP A O 1
ATOM 1021 N N . ASP A 1 126 ? -1.026 -11.305 -5.623 1.00 85.44 126 ASP A N 1
ATOM 1022 C CA . ASP A 1 126 ? -1.904 -10.907 -4.518 1.00 85.44 126 ASP A CA 1
ATOM 1023 C C . ASP A 1 126 ? -1.944 -9.377 -4.361 1.00 85.44 126 ASP A C 1
ATOM 1025 O O . ASP A 1 126 ? -3.022 -8.791 -4.239 1.00 85.44 126 ASP A O 1
ATOM 1029 N N . TRP A 1 127 ? -0.793 -8.704 -4.442 1.00 88.69 127 TRP A N 1
ATOM 1030 C CA . TRP A 1 127 ? -0.702 -7.244 -4.360 1.00 88.69 127 TRP A CA 1
ATOM 1031 C C . TRP A 1 127 ? -1.376 -6.542 -5.542 1.00 88.69 127 TRP A C 1
ATOM 1033 O O . TRP A 1 127 ? -2.017 -5.505 -5.349 1.00 88.69 127 TRP A O 1
ATOM 1043 N N . LEU A 1 128 ? -1.295 -7.111 -6.747 1.00 86.75 128 LEU A N 1
ATOM 1044 C CA . LEU A 1 128 ? -2.032 -6.639 -7.919 1.00 86.75 128 LEU A CA 1
ATOM 1045 C C . LEU A 1 128 ? -3.543 -6.764 -7.718 1.00 86.75 128 LEU A C 1
ATOM 1047 O O . LEU A 1 128 ? -4.268 -5.794 -7.945 1.00 86.75 128 LEU A O 1
ATOM 1051 N N . SER A 1 129 ? -4.017 -7.926 -7.256 1.00 82.62 129 SER A N 1
ATOM 1052 C CA . SER A 1 129 ? -5.448 -8.176 -7.035 1.00 82.62 129 SER A CA 1
ATOM 1053 C C . SER A 1 129 ? -6.048 -7.236 -5.985 1.00 82.62 129 SER A C 1
ATOM 1055 O O . SER A 1 129 ? -7.166 -6.745 -6.143 1.00 82.62 129 SER A O 1
ATOM 1057 N N . LYS A 1 130 ? -5.263 -6.911 -4.950 1.00 80.69 130 LYS A N 1
ATOM 1058 C C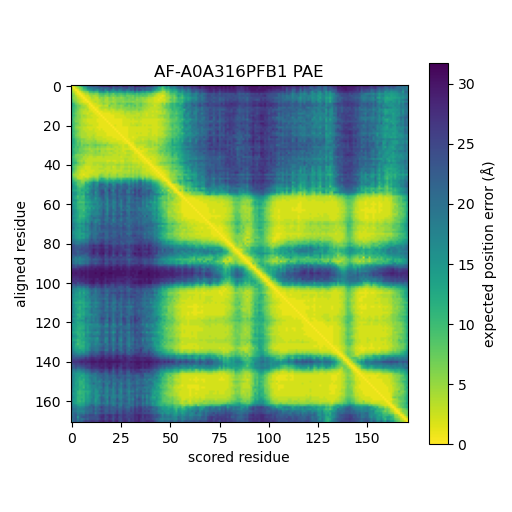A . LYS A 1 130 ? -5.621 -5.970 -3.881 1.00 80.69 130 LYS A CA 1
ATOM 1059 C C . LYS A 1 130 ? -5.435 -4.507 -4.274 1.00 80.69 130 LYS A C 1
ATOM 1061 O O . LYS A 1 130 ? -5.701 -3.618 -3.468 1.00 80.69 130 LYS A O 1
ATOM 1066 N N . GLY A 1 131 ? -4.959 -4.250 -5.492 1.00 83.94 131 GLY A N 1
ATOM 1067 C CA . GLY A 1 131 ? -4.736 -2.910 -6.002 1.00 83.94 131 GLY A CA 1
ATOM 1068 C C . GLY A 1 131 ? -3.695 -2.145 -5.195 1.00 83.94 131 GLY A C 1
ATOM 1069 O O . GLY A 1 131 ? -3.860 -0.944 -5.019 1.00 83.94 131 GLY A O 1
ATOM 1070 N N . PHE A 1 132 ? -2.654 -2.802 -4.681 1.00 86.38 132 PHE A N 1
ATOM 1071 C CA . PHE A 1 132 ? -1.539 -2.137 -3.995 1.00 86.38 132 PHE A CA 1
ATOM 1072 C C . PHE A 1 132 ? -0.525 -1.560 -4.980 1.00 86.38 132 PHE A C 1
ATOM 1074 O O . PHE A 1 132 ? 0.068 -0.523 -4.704 1.00 86.38 132 PHE A O 1
ATOM 1081 N N . LEU A 1 133 ? -0.369 -2.197 -6.140 1.00 89.25 133 LEU A N 1
ATOM 1082 C CA . LEU A 1 133 ? 0.551 -1.755 -7.184 1.00 89.25 133 LEU A CA 1
ATOM 1083 C C . LEU A 1 133 ? -0.119 -0.742 -8.113 1.00 89.25 133 LEU A C 1
ATOM 1085 O O . LEU A 1 133 ? -1.355 -0.675 -8.204 1.00 89.25 133 LEU A O 1
ATOM 1089 N N . TYR A 1 134 ? 0.697 0.069 -8.779 1.00 89.06 134 TYR A N 1
ATOM 1090 C CA . TYR A 1 134 ? 0.255 0.897 -9.892 1.00 89.06 134 TYR A CA 1
ATOM 1091 C C . TYR A 1 134 ? 0.663 0.221 -11.196 1.00 89.06 134 TYR A C 1
ATOM 1093 O O . TYR A 1 134 ? 1.827 -0.128 -11.376 1.00 89.06 134 TYR A O 1
ATOM 1101 N N . THR A 1 135 ? -0.293 0.048 -12.105 1.00 87.31 135 THR A N 1
ATOM 1102 C CA . THR A 1 135 ? -0.033 -0.576 -13.401 1.00 87.31 135 THR A CA 1
ATOM 1103 C C . THR A 1 135 ? -0.465 0.313 -14.544 1.00 87.31 135 THR A C 1
ATOM 1105 O O . THR A 1 135 ? -1.551 0.892 -14.486 1.00 87.31 135 THR A O 1
ATOM 1108 N N . ALA A 1 136 ? 0.352 0.341 -15.584 1.00 82.12 136 ALA A N 1
ATOM 1109 C CA . ALA A 1 136 ? 0.097 1.032 -16.832 1.00 82.12 136 ALA A CA 1
ATOM 1110 C C . ALA A 1 136 ? 0.077 0.024 -17.987 1.00 82.12 136 ALA A C 1
ATOM 1112 O O . ALA A 1 136 ? 0.554 -1.107 -17.851 1.00 82.12 136 ALA A O 1
ATOM 1113 N N . PHE A 1 137 ? -0.512 0.428 -19.106 1.00 74.44 137 PHE A N 1
ATOM 1114 C CA . PHE A 1 137 ? -0.491 -0.363 -20.330 1.00 74.44 137 PHE A CA 1
ATOM 1115 C C . PHE A 1 137 ? 0.598 0.179 -21.244 1.00 74.44 137 PHE A C 1
ATOM 1117 O O . PHE A 1 137 ? 0.722 1.397 -21.397 1.00 74.44 137 PHE A O 1
ATOM 1124 N N . ASN A 1 138 ? 1.372 -0.726 -21.837 1.00 69.81 138 ASN A N 1
ATOM 1125 C CA . ASN A 1 138 ? 2.207 -0.372 -22.973 1.00 69.81 138 ASN A CA 1
ATOM 1126 C C . ASN A 1 138 ? 1.303 -0.132 -24.195 1.00 69.81 138 ASN A C 1
ATOM 1128 O O . ASN A 1 138 ? 0.415 -0.945 -24.463 1.00 69.81 138 ASN A O 1
ATOM 1132 N N . GLY A 1 139 ? 1.489 1.009 -24.857 1.00 55.66 139 GLY A N 1
ATOM 1133 C CA . GLY A 1 139 ? 0.604 1.575 -25.877 1.00 55.66 139 GLY A CA 1
ATOM 1134 C C . GLY A 1 139 ? 0.625 0.887 -27.243 1.00 55.66 139 GLY A C 1
ATOM 1135 O O . GLY A 1 139 ? -0.083 1.343 -28.137 1.00 55.66 139 GLY A O 1
ATOM 1136 N N . ASP A 1 140 ? 1.373 -0.204 -27.420 1.00 55.41 140 ASP A N 1
ATOM 1137 C CA . ASP A 1 140 ? 1.320 -0.985 -28.657 1.00 55.41 140 ASP A CA 1
ATOM 1138 C C . ASP A 1 140 ? -0.045 -1.688 -28.762 1.00 55.41 140 ASP A C 1
ATOM 1140 O O . ASP A 1 140 ? -0.317 -2.685 -28.085 1.00 55.41 140 ASP A O 1
ATOM 1144 N N . TYR A 1 141 ? -0.915 -1.149 -29.626 1.00 50.34 141 TYR A N 1
ATOM 1145 C CA . TYR A 1 141 ? -2.321 -1.538 -29.831 1.00 50.34 141 TYR A CA 1
ATOM 1146 C C . TYR A 1 141 ? -2.551 -3.029 -30.147 1.00 50.34 141 TYR A C 1
ATOM 1148 O O . TYR A 1 141 ? -3.687 -3.495 -30.103 1.00 50.34 141 TYR A O 1
ATOM 1156 N N . ILE A 1 142 ? -1.491 -3.783 -30.448 1.00 54.12 142 ILE A N 1
ATOM 1157 C CA . ILE A 1 142 ? -1.555 -5.178 -30.895 1.00 54.12 142 ILE A CA 1
ATOM 1158 C C . ILE A 1 142 ? -1.549 -6.155 -29.705 1.00 54.12 142 ILE A C 1
ATOM 1160 O O . ILE A 1 142 ? -2.255 -7.159 -29.737 1.00 54.12 142 ILE A O 1
ATOM 1164 N N . THR A 1 143 ? -0.834 -5.848 -28.614 1.00 54.59 143 THR A N 1
ATOM 1165 C CA . THR A 1 143 ? -0.877 -6.638 -27.367 1.00 54.59 143 THR A CA 1
ATOM 1166 C C . THR A 1 143 ? -0.556 -5.755 -26.157 1.00 54.59 143 THR A C 1
ATOM 1168 O O . THR A 1 143 ? 0.620 -5.618 -25.800 1.00 54.59 143 THR A O 1
ATOM 1171 N N . PRO A 1 144 ? -1.560 -5.169 -25.480 1.00 61.38 144 PRO A N 1
ATOM 1172 C CA . PRO A 1 144 ? -1.317 -4.302 -24.334 1.00 61.38 144 PRO A CA 1
ATOM 1173 C C . PRO A 1 144 ? -0.723 -5.112 -23.176 1.00 61.38 144 PRO A C 1
ATOM 1175 O O . PRO A 1 144 ? -1.420 -5.839 -22.462 1.00 61.38 144 PRO A O 1
ATOM 1178 N N . ARG A 1 145 ? 0.591 -4.986 -22.966 1.00 69.12 145 ARG A N 1
ATOM 1179 C CA . ARG A 1 145 ? 1.266 -5.574 -21.805 1.00 69.12 145 ARG A CA 1
ATOM 1180 C C . ARG A 1 145 ? 1.037 -4.684 -20.592 1.00 69.12 145 ARG A C 1
ATOM 1182 O O . ARG A 1 145 ? 1.283 -3.479 -20.622 1.00 69.12 145 ARG A O 1
ATOM 1189 N N . LYS A 1 146 ? 0.552 -5.293 -19.511 1.00 77.88 146 LYS A N 1
ATOM 1190 C CA . LYS A 1 146 ? 0.362 -4.625 -18.225 1.00 77.88 146 LYS A CA 1
ATOM 1191 C C . LYS A 1 146 ? 1.695 -4.592 -17.483 1.00 77.88 146 LYS A C 1
ATOM 1193 O O . LYS A 1 146 ? 2.181 -5.637 -17.056 1.00 77.88 146 LYS A O 1
ATOM 1198 N N . LEU A 1 147 ? 2.254 -3.401 -17.320 1.00 88.38 147 LEU A N 1
ATOM 1199 C CA . LEU A 1 147 ? 3.512 -3.174 -16.614 1.00 88.38 147 LEU A CA 1
ATOM 1200 C C . LEU A 1 147 ? 3.254 -2.498 -15.269 1.00 88.38 147 LEU A C 1
ATOM 1202 O O . LEU A 1 147 ? 2.263 -1.785 -15.095 1.00 88.38 147 LEU A O 1
ATOM 1206 N N . ILE A 1 148 ? 4.134 -2.744 -14.306 1.00 91.38 148 ILE A N 1
ATOM 1207 C CA . ILE A 1 148 ? 4.125 -2.134 -12.979 1.00 91.38 148 ILE A CA 1
ATOM 1208 C C . ILE A 1 148 ? 5.032 -0.907 -13.026 1.00 91.38 148 ILE A C 1
ATOM 1210 O O . ILE A 1 148 ? 6.222 -1.037 -13.301 1.00 91.38 148 ILE A O 1
ATOM 1214 N N . VAL A 1 149 ? 4.472 0.270 -12.738 1.00 91.44 149 VAL A N 1
ATOM 1215 C CA . VAL A 1 149 ? 5.238 1.525 -12.669 1.00 91.44 149 VAL A CA 1
ATOM 1216 C C . VAL A 1 149 ? 5.828 1.650 -11.270 1.00 91.44 149 VAL A C 1
ATOM 1218 O O . VAL A 1 149 ? 5.076 1.683 -10.286 1.00 91.44 149 VAL A O 1
ATOM 1221 N N . VAL A 1 150 ? 7.154 1.684 -11.172 1.00 92.75 150 VAL A N 1
ATOM 1222 C CA . VAL A 1 150 ? 7.890 1.544 -9.909 1.00 92.75 150 VAL A CA 1
ATOM 1223 C C . VAL A 1 150 ? 7.650 2.742 -8.991 1.00 92.75 150 VAL A C 1
ATOM 1225 O O . VAL A 1 150 ? 7.223 2.557 -7.852 1.00 92.75 150 VAL A O 1
ATOM 1228 N N . GLU A 1 151 ? 7.796 3.968 -9.485 1.00 92.31 151 GLU A N 1
ATOM 1229 C CA . GLU A 1 151 ? 7.674 5.207 -8.706 1.00 92.31 151 GLU A CA 1
ATOM 1230 C C . GLU A 1 151 ? 6.269 5.358 -8.122 1.00 92.31 151 GLU A C 1
ATOM 1232 O O . GLU A 1 151 ? 6.082 5.543 -6.917 1.00 92.31 151 GLU A O 1
ATOM 1237 N N . LYS A 1 152 ? 5.244 5.185 -8.965 1.00 90.31 152 LYS A N 1
ATOM 1238 C CA . LYS A 1 152 ? 3.840 5.240 -8.529 1.00 90.31 152 LYS A CA 1
ATOM 1239 C C . LYS A 1 152 ? 3.481 4.115 -7.575 1.00 90.31 152 LYS A C 1
ATOM 1241 O O . LYS A 1 152 ? 2.636 4.296 -6.695 1.00 90.31 152 LYS A O 1
ATOM 1246 N N . THR A 1 153 ? 4.127 2.966 -7.715 1.00 92.19 153 THR A N 1
ATOM 1247 C CA . THR A 1 153 ? 3.990 1.875 -6.759 1.00 92.19 153 THR A CA 1
ATOM 1248 C C . THR A 1 153 ? 4.618 2.240 -5.416 1.00 92.19 153 THR A C 1
ATOM 1250 O O . THR A 1 153 ? 3.948 2.074 -4.399 1.00 92.19 153 THR A O 1
ATOM 1253 N N . ILE A 1 154 ? 5.827 2.808 -5.379 1.00 93.00 154 ILE A N 1
ATOM 1254 C CA . ILE A 1 154 ? 6.469 3.276 -4.139 1.00 93.00 154 ILE A CA 1
ATOM 1255 C C . ILE A 1 154 ? 5.589 4.315 -3.436 1.00 93.00 154 ILE A C 1
ATOM 1257 O O . ILE A 1 154 ? 5.280 4.146 -2.255 1.00 93.00 154 ILE A O 1
ATOM 1261 N N . GLU A 1 155 ? 5.116 5.344 -4.151 1.00 90.50 155 GLU A N 1
ATOM 1262 C CA . GLU A 1 155 ? 4.206 6.367 -3.609 1.00 90.50 155 GLU A CA 1
ATOM 1263 C C . GLU A 1 155 ? 2.980 5.725 -2.938 1.00 90.50 155 GLU A C 1
ATOM 1265 O O . GLU A 1 155 ? 2.577 6.087 -1.827 1.00 90.50 155 GLU A O 1
ATOM 1270 N N . LYS A 1 156 ? 2.384 4.736 -3.606 1.00 88.69 156 LYS A N 1
ATOM 1271 C CA . LYS A 1 156 ? 1.184 4.046 -3.139 1.00 88.69 156 LYS A CA 1
ATOM 1272 C C . LYS A 1 156 ? 1.462 3.142 -1.941 1.00 88.69 156 LYS A C 1
ATOM 1274 O O . LYS A 1 156 ? 0.710 3.176 -0.967 1.00 88.69 156 LYS A O 1
ATOM 1279 N N . LEU A 1 157 ? 2.556 2.384 -1.966 1.00 89.38 157 LEU A N 1
ATOM 1280 C CA . LEU A 1 157 ? 2.979 1.546 -0.846 1.00 89.38 157 LEU A CA 1
ATOM 1281 C C . LEU A 1 157 ? 3.335 2.394 0.384 1.00 89.38 157 LEU A C 1
ATOM 1283 O O . LEU A 1 157 ? 2.957 2.017 1.494 1.00 89.38 157 LEU A O 1
ATOM 1287 N N . LYS A 1 158 ? 3.970 3.563 0.212 1.00 87.94 158 LYS A N 1
ATOM 1288 C CA . LYS A 1 158 ? 4.225 4.529 1.297 1.00 87.94 158 LYS A CA 1
ATOM 1289 C C . LYS A 1 158 ? 2.922 5.020 1.933 1.00 87.94 158 LYS A C 1
ATOM 1291 O O . LYS A 1 158 ? 2.802 4.976 3.157 1.00 87.94 158 LYS A O 1
ATOM 1296 N N . LYS A 1 159 ? 1.918 5.388 1.125 1.00 83.94 159 LYS A N 1
ATOM 1297 C CA . LYS A 1 159 ? 0.577 5.781 1.611 1.00 83.94 159 LYS A CA 1
ATOM 1298 C C . LYS A 1 159 ? -0.140 4.651 2.363 1.00 83.94 159 LYS A C 1
ATOM 1300 O O . LYS A 1 159 ? -0.790 4.893 3.377 1.00 83.94 159 LYS A O 1
ATOM 1305 N N . ILE A 1 160 ? -0.010 3.404 1.901 1.00 80.19 160 ILE A N 1
ATOM 1306 C CA . ILE A 1 160 ? -0.561 2.228 2.600 1.00 80.19 160 ILE A CA 1
ATOM 1307 C C . ILE A 1 160 ? 0.170 2.001 3.931 1.00 80.19 160 ILE A C 1
ATOM 1309 O O . ILE A 1 160 ? -0.466 1.757 4.959 1.00 80.19 160 ILE A O 1
ATOM 1313 N N . LYS A 1 161 ? 1.505 2.094 3.930 1.00 80.00 161 LYS A N 1
ATOM 1314 C CA . LYS A 1 161 ? 2.349 1.912 5.119 1.00 80.00 161 LYS A CA 1
ATOM 1315 C C . LYS A 1 161 ? 2.025 2.946 6.202 1.00 80.00 161 LYS A C 1
ATOM 1317 O O . LYS A 1 161 ? 1.915 2.555 7.364 1.00 80.00 161 LYS A O 1
ATOM 1322 N N . SER A 1 162 ? 1.824 4.214 5.831 1.00 73.38 162 SER A N 1
ATOM 1323 C CA . SER A 1 162 ? 1.444 5.293 6.757 1.00 73.38 162 SER A CA 1
ATOM 1324 C C . SER A 1 162 ? -0.011 5.215 7.236 1.00 73.38 162 SER A C 1
ATOM 1326 O O . SER A 1 162 ? -0.374 5.891 8.191 1.00 73.38 162 SER A O 1
ATOM 1328 N N . GLY A 1 163 ? -0.845 4.366 6.626 1.00 66.00 163 GLY A N 1
ATOM 1329 C CA . GLY A 1 163 ? -2.266 4.245 6.964 1.00 66.00 163 GLY A CA 1
ATOM 1330 C C . GLY A 1 163 ? -3.161 5.310 6.323 1.00 66.00 163 GLY A C 1
ATOM 1331 O O . GLY A 1 163 ? -4.360 5.301 6.576 1.00 66.00 163 GLY A O 1
ATOM 1332 N N . LEU A 1 164 ? -2.607 6.167 5.460 1.00 56.28 164 LEU A N 1
ATOM 1333 C CA . LEU A 1 164 ? -3.325 7.226 4.737 1.00 56.28 164 LEU A CA 1
ATOM 1334 C C . LEU A 1 164 ? -4.133 6.709 3.532 1.00 56.28 164 LEU A C 1
ATOM 1336 O O . LEU A 1 164 ? -4.826 7.482 2.876 1.00 56.28 164 LEU A O 1
ATOM 1340 N N . TYR A 1 165 ? -4.041 5.417 3.203 1.00 54.91 165 TYR A N 1
ATOM 1341 C CA . TYR A 1 165 ? -4.771 4.817 2.087 1.00 54.91 165 TYR A CA 1
ATOM 1342 C C . TYR A 1 165 ? -5.319 3.431 2.439 1.00 54.91 165 TYR A C 1
ATOM 1344 O O . TYR A 1 165 ? -4.564 2.505 2.748 1.00 54.91 165 TYR A O 1
ATOM 1352 N N . ILE A 1 166 ? -6.643 3.281 2.340 1.00 56.16 166 ILE A N 1
ATOM 1353 C CA . ILE A 1 166 ? -7.334 1.989 2.352 1.00 56.16 166 ILE A CA 1
ATOM 1354 C C . ILE A 1 166 ? -7.674 1.665 0.890 1.00 56.16 166 ILE A C 1
ATOM 1356 O O . ILE A 1 166 ? -8.560 2.305 0.326 1.00 56.16 166 ILE A O 1
ATOM 1360 N N . PRO A 1 167 ? -6.976 0.719 0.243 1.00 53.34 167 PRO A N 1
ATOM 1361 C CA . PRO A 1 167 ? -7.241 0.374 -1.149 1.00 53.34 167 PRO A CA 1
ATOM 1362 C C . PRO A 1 167 ? -8.688 -0.074 -1.354 1.00 53.34 167 PRO A C 1
ATOM 1364 O O . PRO A 1 167 ? -9.266 -0.762 -0.507 1.00 53.34 167 PRO A O 1
ATOM 1367 N N . ASN A 1 168 ? -9.245 0.342 -2.496 1.00 44.47 168 ASN A N 1
ATOM 1368 C CA . ASN A 1 168 ? -10.629 0.109 -2.889 1.00 44.47 168 ASN A CA 1
ATOM 1369 C C . ASN A 1 168 ? -11.032 -1.356 -2.694 1.00 44.47 168 ASN A C 1
ATOM 1371 O O . ASN A 1 168 ? -10.467 -2.268 -3.300 1.00 44.47 168 ASN A O 1
ATOM 1375 N N . ARG A 1 169 ? -12.066 -1.555 -1.870 1.00 43.78 169 ARG A N 1
ATOM 1376 C CA . ARG A 1 169 ? -12.855 -2.784 -1.844 1.00 43.78 169 ARG A CA 1
ATOM 1377 C C . ARG A 1 169 ? -13.540 -2.884 -3.204 1.00 43.78 169 ARG A C 1
ATOM 1379 O O . ARG A 1 169 ? -14.428 -2.083 -3.482 1.00 43.78 169 ARG A O 1
ATOM 1386 N N . LYS A 1 170 ? -13.162 -3.847 -4.047 1.00 37.44 170 LYS A N 1
ATOM 1387 C CA . LYS A 1 170 ? -14.150 -4.353 -5.006 1.00 37.44 170 LYS A CA 1
ATOM 1388 C C . LYS A 1 170 ? -15.306 -4.894 -4.156 1.00 37.44 170 LYS A C 1
ATOM 1390 O O . LYS A 1 170 ? -15.062 -5.754 -3.307 1.00 37.44 170 LYS A O 1
ATOM 1395 N N . LYS A 1 171 ? -16.476 -4.257 -4.271 1.00 34.88 171 LYS A N 1
ATOM 1396 C CA . LYS A 1 171 ? -17.746 -4.846 -3.839 1.00 34.88 171 LYS A CA 1
ATOM 1397 C C . LYS A 1 171 ? -18.001 -6.091 -4.676 1.00 34.88 171 LYS A C 1
ATOM 1399 O O . LYS A 1 171 ? -17.605 -6.062 -5.864 1.00 34.88 171 LYS A O 1
#

Nearest PDB structures (foldseek):
  2a61-assembly2_D  TM=5.001E-01  e=2.945E-01  Thermotoga maritima
  3e6m-assembly1_A  TM=4.589E-01  e=8.641E-01  Ruegeria pomeroyi
  3m8f-assembly1_A  TM=4.351E-01  e=3.220E+00  Bacillus thuringiensis serovar israelensis

Solvent-accessible surface area (backbone atoms only — not comparable to full-atom values): 10041 Å² total; per-residue (Å²): 132,85,82,79,60,62,48,78,46,48,33,89,80,48,54,72,69,53,52,52,50,52,51,54,50,42,31,71,76,67,72,46,69,70,87,82,54,74,69,75,74,35,73,47,74,46,72,59,76,59,61,71,59,41,52,56,46,51,58,31,43,51,37,48,52,55,41,66,75,35,80,72,36,65,83,30,60,32,33,33,46,84,42,78,94,82,38,48,36,32,37,97,61,83,81,54,99,84,55,98,76,65,46,76,42,40,50,34,47,69,67,56,48,18,59,60,46,71,43,58,59,71,57,53,53,51,34,50,75,53,54,51,55,34,72,31,37,38,66,53,90,88,67,67,47,73,27,37,32,48,65,60,20,43,58,42,45,52,34,43,58,73,64,80,44,81,62,77,75,83,125

Sequence (171 aa):
MGRYKFDKFGGEYLSESTIKGIAADLCKNANINRYLYDWAVLDIRVKRAHKGQRHRFADSIQRLETFLESPKADEYKVAARKGYQNRMILFNTIFCDNDPHPLIVHATNISEFAAITGRNRKTIDDWLSKGFLYTAFNGDYITPRKLIVVEKTIEKLKKIKSGLYIPNRKK

Mean predicted aligned error: 13.07 Å

Radius of gyration: 22.25 Å; Cα contacts (8 Å, |Δi|>4): 209; chains: 1; bounding box: 54×34×62 Å